Protein AF-A0A2E8DYX5-F1 (afdb_monomer_lite)

Structure (mmCIF, N/CA/C/O backbone):
data_AF-A0A2E8DYX5-F1
#
_entry.id   AF-A0A2E8DYX5-F1
#
loop_
_atom_site.group_PDB
_atom_site.id
_atom_site.type_symbol
_atom_site.label_atom_id
_atom_site.label_alt_id
_atom_site.label_comp_id
_atom_site.label_asym_id
_atom_site.label_entity_id
_atom_site.label_seq_id
_atom_site.pdbx_PDB_ins_code
_atom_site.Cartn_x
_atom_site.Cartn_y
_atom_site.Cartn_z
_atom_site.occupancy
_atom_site.B_iso_or_equiv
_atom_site.auth_seq_id
_atom_site.auth_comp_id
_atom_site.auth_asym_id
_atom_site.auth_atom_id
_atom_site.pdbx_PDB_model_num
ATOM 1 N N . MET A 1 1 ? 13.688 -45.118 -17.687 1.00 34.19 1 MET A N 1
ATOM 2 C CA . MET A 1 1 ? 14.411 -43.932 -17.180 1.00 34.19 1 MET A CA 1
ATOM 3 C C . MET A 1 1 ? 14.077 -42.767 -18.101 1.00 34.19 1 MET A C 1
ATOM 5 O O . MET A 1 1 ? 14.355 -42.846 -19.290 1.00 34.19 1 MET A O 1
ATOM 9 N N . TRP A 1 2 ? 13.347 -41.778 -17.591 1.00 35.88 2 TRP A N 1
ATOM 10 C CA . TRP A 1 2 ? 12.860 -40.613 -18.336 1.00 35.88 2 TRP A CA 1
ATOM 11 C C . TRP A 1 2 ? 13.985 -39.567 -18.425 1.00 35.88 2 TRP A C 1
ATOM 13 O O . TRP A 1 2 ? 14.624 -39.294 -17.414 1.00 35.88 2 TRP A O 1
ATOM 23 N N . ASN A 1 3 ? 14.267 -39.037 -19.621 1.00 36.00 3 ASN A N 1
ATOM 24 C CA . ASN A 1 3 ? 15.328 -38.047 -19.851 1.00 36.00 3 ASN A CA 1
ATOM 25 C C . ASN A 1 3 ? 14.708 -36.731 -20.375 1.00 36.00 3 ASN A C 1
ATOM 27 O O . ASN A 1 3 ? 14.262 -36.709 -21.525 1.00 36.00 3 ASN A O 1
ATOM 31 N N . PRO A 1 4 ? 14.668 -35.644 -19.581 1.00 42.62 4 PRO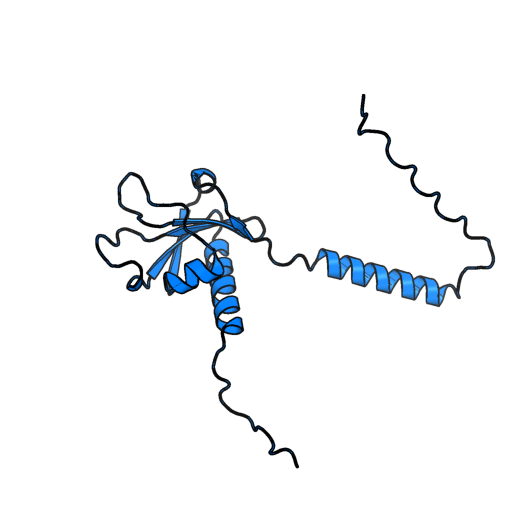 A N 1
ATOM 32 C CA . PRO A 1 4 ? 13.907 -34.431 -19.901 1.00 42.62 4 PRO A CA 1
ATOM 33 C C . PRO A 1 4 ? 14.608 -33.456 -20.866 1.00 42.62 4 PRO A C 1
ATOM 35 O O . PRO A 1 4 ? 14.101 -32.365 -21.106 1.00 42.62 4 PRO A O 1
ATOM 38 N N . PHE A 1 5 ? 15.756 -33.823 -21.449 1.00 41.16 5 PHE A N 1
ATOM 39 C CA . PHE A 1 5 ? 16.570 -32.918 -22.280 1.00 41.16 5 PHE A CA 1
ATOM 40 C C . PHE A 1 5 ? 16.587 -33.229 -23.782 1.00 41.16 5 PHE A C 1
ATOM 42 O O . PHE A 1 5 ? 17.380 -32.639 -24.519 1.00 41.16 5 PHE A O 1
ATOM 49 N N . LYS A 1 6 ? 15.699 -34.095 -24.288 1.00 44.22 6 LYS A N 1
ATOM 50 C CA . LYS A 1 6 ? 15.442 -34.141 -25.737 1.00 44.22 6 LYS A CA 1
ATOM 51 C C . LYS A 1 6 ? 14.649 -32.893 -26.132 1.00 44.22 6 LYS A C 1
ATOM 53 O O . LYS A 1 6 ? 13.424 -32.906 -26.161 1.00 44.22 6 LYS A O 1
ATOM 58 N N . ARG A 1 7 ? 15.377 -31.804 -26.398 1.00 46.69 7 ARG A N 1
ATOM 59 C CA . ARG A 1 7 ? 14.871 -30.615 -27.090 1.00 46.69 7 ARG A CA 1
ATOM 60 C C . ARG A 1 7 ? 14.163 -31.079 -28.361 1.00 46.69 7 ARG A C 1
ATOM 62 O O . ARG A 1 7 ? 14.784 -31.731 -29.200 1.00 46.69 7 ARG A O 1
ATOM 69 N N . ASN A 1 8 ? 12.876 -30.761 -28.474 1.00 42.97 8 ASN A N 1
ATOM 70 C CA . ASN A 1 8 ? 12.149 -30.889 -29.728 1.00 42.97 8 ASN A CA 1
ATOM 71 C C . ASN A 1 8 ? 12.938 -30.135 -30.801 1.00 42.97 8 ASN A C 1
ATOM 73 O O . ASN A 1 8 ? 13.354 -28.994 -30.581 1.00 42.97 8 ASN A O 1
ATOM 77 N N . LEU A 1 9 ? 13.203 -30.816 -31.919 1.00 42.88 9 LEU A N 1
ATOM 78 C CA . LEU A 1 9 ? 13.770 -30.197 -33.105 1.00 42.88 9 LEU A CA 1
ATOM 79 C C . LEU A 1 9 ? 12.951 -28.946 -33.408 1.00 42.88 9 LEU A C 1
ATOM 81 O O . LEU A 1 9 ? 11.732 -29.028 -33.537 1.00 42.88 9 LEU A O 1
ATOM 85 N N . ILE A 1 10 ? 13.639 -27.811 -33.504 1.00 45.25 10 ILE A N 1
ATOM 86 C CA . ILE A 1 10 ? 13.125 -26.605 -34.145 1.00 45.25 10 ILE A CA 1
ATOM 87 C C . ILE A 1 10 ? 12.504 -27.079 -35.459 1.00 45.25 10 ILE A C 1
ATOM 89 O O . ILE A 1 10 ? 13.223 -27.610 -36.313 1.00 45.25 10 ILE A O 1
ATOM 93 N N . GLU A 1 11 ? 11.178 -26.984 -35.583 1.00 48.62 11 GLU A N 1
ATOM 94 C CA . GLU A 1 11 ? 10.507 -27.198 -36.858 1.00 48.62 11 GLU A CA 1
ATOM 95 C C . GLU A 1 11 ? 11.232 -26.312 -37.866 1.00 48.62 11 GLU A C 1
ATOM 97 O O . GLU A 1 11 ? 11.313 -25.094 -37.693 1.00 48.62 11 GLU A O 1
ATOM 102 N N . LYS A 1 12 ? 11.882 -26.948 -38.847 1.00 46.28 12 LYS A N 1
ATOM 103 C CA . LYS A 1 12 ? 12.653 -26.249 -39.871 1.00 46.28 12 LYS A CA 1
ATOM 104 C C . LYS A 1 12 ? 11.772 -25.141 -40.432 1.00 46.28 12 LYS A C 1
ATOM 106 O O . LYS A 1 12 ? 10.697 -25.425 -40.961 1.00 46.28 12 LYS A O 1
ATOM 111 N N . ALA A 1 13 ? 12.240 -23.900 -40.308 1.00 47.69 13 ALA A N 1
ATOM 112 C CA . ALA A 1 13 ? 11.631 -22.760 -40.968 1.00 47.69 13 ALA A CA 1
ATOM 113 C C . ALA A 1 13 ? 11.378 -23.135 -42.435 1.00 47.69 13 ALA A C 1
ATOM 115 O O . ALA A 1 13 ? 12.293 -23.600 -43.123 1.00 47.69 13 ALA A O 1
ATOM 116 N N . ARG A 1 14 ? 10.122 -23.011 -42.878 1.00 53.44 14 ARG A N 1
ATOM 117 C CA . ARG A 1 14 ? 9.732 -23.302 -44.260 1.00 53.44 14 ARG A CA 1
ATOM 118 C C . ARG A 1 14 ? 10.615 -22.478 -45.193 1.00 53.44 14 ARG A C 1
ATOM 120 O O . ARG A 1 14 ? 10.728 -21.265 -45.032 1.00 53.44 14 ARG A O 1
ATOM 127 N N . THR A 1 15 ? 11.268 -23.148 -46.135 1.00 52.59 15 THR A N 1
ATOM 128 C CA . THR A 1 15 ? 12.063 -22.498 -47.177 1.00 52.59 15 THR A CA 1
ATOM 129 C C . THR A 1 15 ? 11.097 -21.749 -48.092 1.00 52.59 15 THR A C 1
ATOM 131 O O . THR A 1 15 ? 10.219 -22.371 -48.681 1.00 52.59 15 THR A O 1
ATOM 134 N N . ILE A 1 16 ? 11.196 -20.420 -48.141 1.00 53.72 16 ILE A N 1
ATOM 135 C CA . ILE A 1 16 ? 10.356 -19.579 -49.004 1.00 53.72 16 ILE A CA 1
ATOM 136 C C . ILE A 1 16 ? 10.965 -19.615 -50.410 1.00 53.72 16 ILE A C 1
ATOM 138 O O . ILE A 1 16 ? 12.121 -19.219 -50.579 1.00 53.72 16 ILE A O 1
ATOM 142 N N . GLU A 1 17 ? 10.223 -20.110 -51.403 1.00 56.00 17 GLU A N 1
ATOM 143 C CA . GLU A 1 17 ? 10.671 -20.105 -52.797 1.00 56.00 17 GLU A CA 1
ATOM 144 C C . GLU A 1 17 ? 10.524 -18.714 -53.435 1.00 56.00 17 GLU A C 1
ATOM 146 O O . GLU A 1 17 ? 9.707 -17.878 -53.038 1.00 56.00 17 GLU A O 1
ATOM 151 N N . LYS A 1 18 ? 11.373 -18.442 -54.433 1.00 45.28 18 LYS A N 1
ATOM 152 C CA . LYS A 1 18 ? 11.491 -17.148 -55.117 1.00 45.28 18 LYS A CA 1
ATOM 153 C C . LYS A 1 18 ? 10.290 -16.928 -56.049 1.00 45.28 18 LYS A C 1
ATOM 155 O O . LYS A 1 18 ? 10.396 -17.098 -57.257 1.00 45.28 18 LYS A O 1
ATOM 160 N N . GLY A 1 19 ? 9.154 -16.563 -55.467 1.00 52.66 19 GLY A N 1
ATOM 161 C CA . GLY A 1 19 ? 7.887 -16.324 -56.168 1.00 52.66 19 GLY A CA 1
ATOM 162 C C . GLY A 1 19 ? 6.695 -16.125 -55.229 1.00 52.66 19 GLY A C 1
ATOM 163 O O . GLY A 1 19 ? 5.723 -15.488 -55.616 1.00 52.66 19 GLY A O 1
ATOM 164 N N . ASP A 1 20 ? 6.812 -16.571 -53.976 1.00 52.84 20 ASP A N 1
ATOM 165 C CA . ASP A 1 20 ? 5.746 -16.494 -52.967 1.00 52.84 20 ASP A CA 1
ATOM 166 C C . ASP A 1 20 ? 5.798 -15.224 -52.105 1.00 52.84 20 ASP A C 1
ATOM 168 O O . ASP A 1 20 ? 5.106 -15.124 -51.091 1.00 52.84 20 ASP A O 1
ATOM 172 N N . ILE A 1 21 ? 6.651 -14.256 -52.454 1.00 51.97 21 ILE A N 1
ATOM 173 C CA . ILE A 1 21 ? 6.812 -13.029 -51.673 1.00 51.97 21 ILE A CA 1
ATOM 174 C C . ILE A 1 21 ? 5.645 -12.105 -52.051 1.00 51.97 21 ILE A C 1
ATOM 176 O O . ILE A 1 21 ? 5.647 -11.591 -53.173 1.00 51.97 21 ILE A O 1
ATOM 180 N N . PRO A 1 22 ? 4.640 -11.893 -51.172 1.00 56.81 22 PRO A N 1
ATOM 181 C CA . PRO A 1 22 ? 3.606 -10.904 -51.443 1.00 56.81 22 PRO A CA 1
ATOM 182 C C . PRO A 1 22 ? 4.301 -9.567 -51.670 1.00 56.81 22 PRO A C 1
ATOM 184 O O . PRO A 1 22 ? 5.288 -9.295 -50.981 1.00 56.81 22 PRO A O 1
ATOM 187 N N . ASP A 1 23 ? 3.798 -8.804 -52.648 1.00 66.12 23 ASP A N 1
ATOM 188 C CA . ASP A 1 23 ? 4.264 -7.474 -53.058 1.00 66.12 23 ASP A CA 1
ATOM 189 C C . ASP A 1 23 ? 5.100 -6.829 -51.952 1.00 66.12 23 ASP A C 1
ATOM 191 O O . ASP A 1 23 ? 4.602 -6.638 -50.842 1.00 66.12 23 ASP A O 1
ATOM 195 N N . THR A 1 24 ? 6.392 -6.624 -52.211 1.00 64.88 24 THR A N 1
ATOM 196 C CA . THR A 1 24 ? 7.423 -6.302 -51.208 1.00 64.88 24 THR A CA 1
ATOM 197 C C . THR A 1 24 ? 6.955 -5.235 -50.212 1.00 64.88 24 THR A C 1
ATOM 199 O O . THR A 1 24 ? 7.283 -5.286 -49.028 1.00 64.88 24 THR A O 1
ATOM 202 N N . GLU A 1 25 ? 6.117 -4.304 -50.668 1.00 63.38 25 GLU A N 1
ATOM 203 C CA . GLU A 1 25 ? 5.469 -3.283 -49.855 1.00 63.38 25 GLU A CA 1
ATOM 204 C C . GLU A 1 25 ? 4.471 -3.834 -48.813 1.00 63.38 25 GLU A C 1
ATOM 206 O O . GLU A 1 25 ? 4.491 -3.417 -47.654 1.00 63.38 25 GLU A O 1
ATOM 211 N N . ALA A 1 26 ? 3.623 -4.798 -49.173 1.00 66.12 26 ALA A N 1
ATOM 212 C CA . ALA A 1 26 ? 2.724 -5.495 -48.256 1.00 66.12 26 ALA A CA 1
ATOM 213 C C . ALA A 1 26 ? 3.494 -6.330 -47.221 1.00 66.1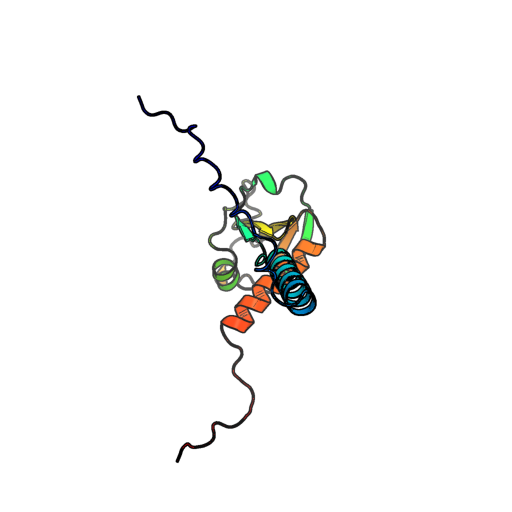2 26 ALA A C 1
ATOM 215 O O . ALA A 1 26 ? 3.128 -6.319 -46.044 1.00 66.12 26 ALA A O 1
ATOM 216 N N . ALA A 1 27 ? 4.586 -6.990 -47.624 1.00 67.94 27 ALA A N 1
ATOM 217 C CA . ALA A 1 27 ? 5.456 -7.726 -46.705 1.00 67.94 27 ALA A CA 1
ATOM 218 C C . ALA A 1 27 ? 6.151 -6.789 -45.701 1.00 67.94 27 ALA A C 1
ATOM 220 O O . ALA A 1 27 ? 6.158 -7.065 -44.500 1.00 67.94 27 ALA A O 1
ATOM 221 N N . ILE A 1 28 ? 6.662 -5.642 -46.166 1.00 70.62 28 ILE A N 1
ATOM 222 C CA . ILE A 1 28 ? 7.266 -4.612 -45.307 1.00 70.62 28 ILE A CA 1
ATOM 223 C C . ILE A 1 28 ? 6.222 -4.023 -44.350 1.00 70.62 28 ILE A C 1
ATOM 225 O O . ILE A 1 28 ? 6.484 -3.914 -43.154 1.00 70.62 28 ILE A O 1
ATOM 229 N N . ARG A 1 29 ? 5.018 -3.686 -44.832 1.00 72.88 29 ARG A N 1
ATOM 230 C CA . ARG A 1 29 ? 3.926 -3.166 -43.988 1.00 72.88 29 ARG A CA 1
ATOM 231 C C . ARG A 1 29 ? 3.467 -4.189 -42.950 1.00 72.88 29 ARG A C 1
ATOM 233 O O . ARG A 1 29 ? 3.204 -3.815 -41.808 1.00 72.88 29 ARG A O 1
ATOM 240 N N . PHE A 1 30 ? 3.386 -5.466 -43.320 1.00 71.69 30 PHE A N 1
ATOM 241 C CA . PHE A 1 30 ? 3.056 -6.547 -42.395 1.00 71.69 30 PHE A CA 1
ATOM 242 C C . PHE A 1 30 ? 4.144 -6.711 -41.328 1.00 71.69 30 PHE A C 1
ATOM 244 O O . PHE A 1 30 ? 3.826 -6.702 -40.143 1.00 71.69 30 PHE A O 1
ATOM 251 N N . ALA A 1 31 ? 5.421 -6.746 -41.721 1.00 71.94 31 ALA A N 1
ATOM 252 C CA . ALA A 1 31 ? 6.547 -6.835 -40.792 1.00 71.94 31 ALA A CA 1
ATOM 253 C C . ALA A 1 31 ? 6.614 -5.634 -39.833 1.00 71.94 31 ALA A C 1
ATOM 255 O O . ALA A 1 31 ? 6.769 -5.815 -38.630 1.00 71.94 31 ALA A O 1
ATOM 256 N N . MET A 1 32 ? 6.414 -4.412 -40.335 1.00 72.56 32 MET A N 1
ATOM 257 C CA . MET A 1 32 ? 6.335 -3.198 -39.511 1.00 72.56 32 MET A CA 1
ATOM 258 C C . MET A 1 32 ? 5.162 -3.257 -38.522 1.00 72.56 32 MET A C 1
ATOM 260 O O . MET A 1 32 ? 5.303 -2.868 -37.365 1.00 72.56 32 MET A O 1
ATOM 264 N N . ARG A 1 33 ? 4.000 -3.769 -38.952 1.00 71.06 33 ARG A N 1
ATOM 265 C CA . ARG A 1 33 ? 2.811 -3.909 -38.099 1.00 71.06 33 ARG A CA 1
ATOM 266 C C . ARG A 1 33 ? 3.005 -4.957 -37.009 1.00 71.06 33 ARG A C 1
ATOM 268 O O . ARG A 1 33 ? 2.581 -4.723 -35.881 1.00 71.06 33 ARG A O 1
ATOM 275 N N . GLU A 1 34 ? 3.606 -6.094 -37.338 1.00 69.38 34 GLU A N 1
ATOM 276 C CA . GLU A 1 34 ? 3.901 -7.151 -36.371 1.00 69.38 34 GLU A CA 1
ATOM 277 C C . GLU A 1 34 ? 5.002 -6.719 -35.398 1.00 69.38 34 GLU A C 1
ATOM 279 O O . GLU A 1 34 ? 4.832 -6.906 -34.199 1.00 69.38 34 GLU A O 1
ATOM 284 N N . ASN A 1 35 ? 6.049 -6.025 -35.858 1.00 68.31 35 ASN A N 1
ATOM 285 C CA . ASN A 1 35 ? 7.042 -5.416 -34.969 1.00 68.31 35 ASN A CA 1
ATOM 286 C C . ASN A 1 35 ? 6.400 -4.393 -34.032 1.00 68.31 35 ASN A C 1
ATOM 288 O O . ASN A 1 35 ? 6.621 -4.464 -32.835 1.00 68.31 35 ASN A O 1
ATOM 292 N N . HIS A 1 36 ? 5.516 -3.521 -34.525 1.00 68.31 36 HIS A N 1
ATOM 293 C CA . HIS A 1 36 ? 4.793 -2.583 -33.665 1.00 68.31 36 HIS A CA 1
ATOM 294 C C . HIS A 1 36 ? 3.879 -3.297 -32.659 1.00 68.31 36 HIS A C 1
ATOM 296 O O . HIS A 1 36 ? 3.806 -2.894 -31.506 1.00 68.31 36 HIS A O 1
ATOM 302 N N . LYS A 1 37 ? 3.183 -4.371 -33.047 1.00 62.12 37 LYS A N 1
ATOM 303 C CA . LYS A 1 37 ? 2.386 -5.160 -32.094 1.00 62.12 37 LYS A CA 1
ATOM 304 C C . LYS A 1 37 ? 3.262 -5.855 -31.056 1.00 62.12 37 LYS A C 1
ATOM 306 O O . LYS A 1 37 ? 2.865 -5.885 -29.899 1.00 62.12 37 LYS A O 1
ATOM 311 N N . ASN A 1 38 ? 4.415 -6.387 -31.457 1.00 62.44 38 ASN A N 1
ATOM 312 C CA . ASN A 1 38 ? 5.366 -7.048 -30.568 1.00 62.44 38 ASN A CA 1
ATOM 313 C C . ASN A 1 38 ? 6.037 -6.045 -29.624 1.00 62.44 38 ASN A C 1
ATOM 315 O O . ASN A 1 38 ? 6.114 -6.312 -28.432 1.00 62.44 38 ASN A O 1
ATOM 319 N N . ASP A 1 39 ? 6.417 -4.866 -30.115 1.00 64.69 39 ASP A N 1
ATOM 320 C CA . ASP A 1 39 ? 6.928 -3.757 -29.306 1.00 64.69 39 ASP A CA 1
ATOM 321 C C . ASP A 1 39 ? 5.858 -3.287 -28.315 1.00 64.69 39 ASP A C 1
ATOM 323 O O . ASP A 1 39 ? 6.110 -3.177 -27.118 1.00 64.69 39 ASP A O 1
ATOM 327 N N . MET A 1 40 ? 4.619 -3.099 -28.777 1.00 58.00 40 MET A N 1
ATOM 328 C CA . MET A 1 40 ? 3.501 -2.716 -27.912 1.00 58.00 40 MET A CA 1
ATOM 329 C C . MET A 1 40 ? 3.079 -3.829 -26.946 1.00 58.00 40 MET A C 1
ATOM 331 O O . MET A 1 40 ? 2.499 -3.516 -25.912 1.00 58.00 40 MET A O 1
ATOM 335 N N . ALA A 1 41 ? 3.340 -5.102 -27.258 1.00 58.78 41 ALA A N 1
ATOM 336 C CA . ALA A 1 41 ? 3.138 -6.234 -26.355 1.00 58.78 41 ALA A CA 1
ATOM 337 C C . ALA A 1 41 ? 4.258 -6.321 -25.307 1.00 58.78 41 ALA A C 1
ATOM 339 O O . ALA A 1 41 ? 3.970 -6.574 -24.143 1.00 58.78 41 ALA A O 1
ATOM 340 N N . CYS A 1 42 ? 5.501 -6.026 -25.696 1.00 49.53 42 CYS A N 1
ATOM 341 C CA . CYS A 1 42 ? 6.657 -5.915 -24.806 1.00 49.53 42 CYS A CA 1
ATOM 342 C C . CYS A 1 42 ? 6.484 -4.765 -23.793 1.00 49.53 42 CYS A C 1
ATOM 344 O O . CYS A 1 42 ? 6.856 -4.889 -22.634 1.00 49.53 42 CYS A O 1
ATOM 346 N N . PHE A 1 43 ? 5.828 -3.670 -24.197 1.00 49.53 43 PHE A N 1
ATOM 347 C CA . PHE A 1 43 ? 5.471 -2.547 -23.316 1.00 49.53 43 PHE A CA 1
ATOM 348 C C . PHE A 1 43 ? 4.157 -2.726 -22.531 1.00 49.53 43 PHE A C 1
ATOM 350 O O . PHE A 1 43 ? 3.796 -1.852 -21.742 1.00 49.53 43 PHE A O 1
ATOM 357 N N . ARG A 1 44 ? 3.419 -3.822 -22.750 1.00 49.12 44 ARG A N 1
ATOM 358 C CA . ARG A 1 44 ? 2.114 -4.108 -22.123 1.00 49.12 44 ARG A CA 1
ATOM 359 C C . ARG A 1 44 ? 2.180 -5.156 -21.019 1.00 49.12 44 ARG A C 1
ATOM 361 O O . ARG A 1 44 ? 1.145 -5.735 -20.696 1.00 49.12 44 ARG A O 1
ATOM 368 N N . GLU A 1 45 ? 3.347 -5.403 -20.432 1.00 56.91 45 GLU A N 1
ATOM 369 C CA . GLU A 1 45 ? 3.376 -6.159 -19.182 1.00 56.91 45 GLU A CA 1
ATOM 370 C C . GLU A 1 45 ? 2.523 -5.401 -18.157 1.00 56.91 45 GLU A C 1
ATOM 372 O O . GLU A 1 45 ? 2.842 -4.286 -17.745 1.00 56.91 45 GLU A O 1
ATOM 377 N N . GLU A 1 46 ? 1.356 -5.968 -17.837 1.00 63.09 46 GLU A N 1
ATOM 378 C CA . GLU A 1 46 ? 0.515 -5.507 -16.740 1.00 63.09 46 GLU A CA 1
ATOM 379 C C . GLU A 1 46 ? 1.411 -5.367 -15.507 1.00 63.09 46 GLU A C 1
ATOM 381 O O . GLU A 1 46 ? 2.220 -6.260 -15.249 1.00 63.09 46 GLU A O 1
ATOM 386 N N . ALA A 1 47 ? 1.304 -4.240 -14.792 1.00 62.44 47 ALA A N 1
ATOM 387 C CA . ALA A 1 47 ? 2.191 -3.919 -13.677 1.00 62.44 47 ALA A CA 1
ATOM 388 C C . ALA A 1 47 ? 2.415 -5.152 -12.789 1.00 62.44 47 ALA A C 1
ATOM 390 O O . ALA A 1 47 ? 1.470 -5.747 -12.255 1.00 62.44 47 ALA A O 1
ATOM 391 N N . THR A 1 48 ? 3.672 -5.572 -12.670 1.00 79.69 48 THR A N 1
ATOM 392 C CA . THR A 1 48 ? 4.007 -6.855 -12.053 1.00 79.69 48 THR A CA 1
ATOM 393 C C . THR A 1 48 ? 4.023 -6.682 -10.542 1.00 79.69 48 THR A C 1
ATOM 395 O O . THR A 1 48 ? 4.992 -6.197 -9.950 1.00 79.69 48 THR A O 1
ATOM 398 N N . MET A 1 49 ? 2.921 -7.080 -9.901 1.00 86.38 49 MET A N 1
ATOM 399 C CA . MET A 1 49 ? 2.793 -7.063 -8.448 1.00 86.38 49 MET A CA 1
ATOM 400 C C . MET A 1 49 ? 2.789 -8.475 -7.868 1.00 86.38 49 MET A C 1
ATOM 402 O O . MET A 1 49 ? 1.893 -9.270 -8.145 1.00 86.38 49 MET A O 1
ATOM 406 N N . PHE A 1 50 ? 3.760 -8.775 -7.006 1.00 89.50 50 PHE A N 1
ATOM 407 C CA . PHE A 1 50 ? 3.810 -10.051 -6.292 1.00 89.50 50 PHE A CA 1
ATOM 408 C C . PHE A 1 50 ? 4.253 -9.878 -4.833 1.00 89.50 50 PHE A C 1
ATOM 410 O O . PHE A 1 50 ? 5.060 -8.994 -4.521 1.00 89.50 50 PHE A O 1
ATOM 417 N N . PRO A 1 51 ? 3.716 -10.698 -3.910 1.00 91.56 51 PRO A N 1
ATOM 418 C CA . PRO A 1 51 ? 4.068 -10.632 -2.499 1.00 91.56 51 PRO A CA 1
ATOM 419 C C . PRO A 1 51 ? 5.520 -11.059 -2.268 1.00 91.56 51 PRO A C 1
ATOM 421 O O . PRO A 1 51 ? 6.029 -11.975 -2.914 1.00 91.56 51 PRO A O 1
ATOM 424 N N . LEU A 1 52 ? 6.168 -10.415 -1.300 1.00 91.38 52 LEU A N 1
ATOM 425 C CA . LEU A 1 52 ? 7.537 -10.696 -0.882 1.00 91.38 52 LEU A CA 1
ATOM 426 C C . LEU A 1 52 ? 7.592 -11.101 0.600 1.00 91.38 52 LEU A C 1
ATOM 428 O O . LEU A 1 52 ? 6.729 -10.703 1.394 1.00 91.38 52 LEU A O 1
ATOM 432 N N . PRO A 1 53 ? 8.618 -11.871 1.004 1.00 90.00 53 PRO A N 1
ATOM 433 C CA . PRO A 1 53 ? 8.890 -12.121 2.413 1.00 90.00 53 PRO A CA 1
ATOM 434 C C . PRO A 1 53 ? 9.327 -10.822 3.114 1.00 90.00 53 PRO A C 1
ATOM 436 O O . PRO A 1 53 ? 9.847 -9.902 2.480 1.00 90.00 53 PRO A O 1
ATOM 439 N N . ARG A 1 54 ? 9.123 -10.728 4.436 1.00 85.44 54 ARG A N 1
ATOM 440 C CA . ARG A 1 54 ? 9.413 -9.509 5.222 1.00 85.44 54 ARG A CA 1
ATOM 441 C C . ARG A 1 54 ? 10.869 -9.065 5.071 1.00 85.44 54 ARG A C 1
ATOM 443 O O . ARG A 1 54 ? 11.146 -7.871 5.066 1.00 85.44 54 ARG A O 1
ATOM 450 N N . GLU A 1 55 ? 11.780 -10.019 4.955 1.00 89.75 55 GLU A N 1
ATOM 451 C CA . GLU A 1 55 ? 13.226 -9.830 4.880 1.00 89.75 55 GLU A CA 1
ATOM 452 C C . GLU A 1 55 ? 13.633 -9.039 3.632 1.00 89.75 55 GLU A C 1
ATOM 454 O O . GLU A 1 55 ? 14.646 -8.343 3.654 1.00 89.75 55 GLU A O 1
ATOM 459 N N . ALA A 1 56 ? 12.818 -9.068 2.571 1.00 89.81 56 ALA A N 1
ATOM 460 C CA . ALA A 1 56 ? 13.048 -8.258 1.379 1.00 89.81 56 ALA A CA 1
ATOM 461 C C . ALA A 1 56 ? 12.926 -6.749 1.657 1.00 89.81 56 ALA A C 1
ATOM 463 O O . ALA A 1 56 ? 13.491 -5.944 0.925 1.00 89.81 56 ALA A O 1
ATOM 464 N N . ALA A 1 57 ? 12.234 -6.352 2.732 1.00 89.56 57 ALA A N 1
ATOM 465 C CA . ALA A 1 57 ? 12.145 -4.959 3.156 1.00 89.56 57 ALA A CA 1
ATOM 466 C C . ALA A 1 57 ? 13.407 -4.453 3.883 1.00 89.56 57 ALA A C 1
ATOM 468 O O . ALA A 1 57 ? 13.473 -3.268 4.228 1.00 89.56 57 ALA A O 1
ATOM 469 N N . ASN A 1 58 ? 14.405 -5.304 4.140 1.00 89.88 58 ASN A N 1
ATOM 470 C CA . ASN A 1 58 ? 15.660 -4.871 4.748 1.00 89.88 58 ASN A CA 1
ATOM 471 C C . ASN A 1 58 ? 16.356 -3.837 3.850 1.00 89.88 58 ASN A C 1
ATOM 473 O O . ASN A 1 58 ? 16.486 -4.028 2.646 1.00 89.88 58 ASN A O 1
ATOM 477 N N . GLY A 1 59 ? 16.788 -2.719 4.438 1.00 87.19 59 GLY A N 1
ATOM 478 C CA . GLY A 1 59 ? 17.374 -1.600 3.690 1.00 87.19 59 GLY A CA 1
ATOM 479 C C . GLY A 1 59 ? 16.353 -0.653 3.047 1.00 87.19 59 GLY A C 1
ATOM 480 O O . GLY A 1 59 ? 16.752 0.344 2.451 1.00 87.19 59 GLY A O 1
ATOM 481 N N . THR A 1 60 ? 15.048 -0.906 3.193 1.00 92.25 60 THR A N 1
ATOM 482 C CA . THR A 1 60 ? 14.020 0.085 2.841 1.00 92.25 60 THR A CA 1
ATOM 483 C C . THR A 1 60 ? 13.883 1.149 3.929 1.00 92.25 60 THR A C 1
ATOM 485 O O . THR A 1 60 ? 14.254 0.943 5.086 1.00 92.25 60 THR A O 1
ATOM 488 N N . CYS A 1 61 ? 13.326 2.303 3.568 1.00 93.38 61 CYS A N 1
ATOM 489 C CA . CYS A 1 61 ? 13.045 3.383 4.509 1.00 93.38 61 CYS A CA 1
ATOM 490 C C . CYS A 1 61 ? 11.623 3.922 4.333 1.00 93.38 61 CYS A C 1
ATOM 492 O O . CYS A 1 61 ? 10.933 3.599 3.363 1.00 93.38 61 CYS A O 1
ATOM 494 N N . GLY A 1 62 ? 11.165 4.714 5.305 1.00 96.06 62 GLY A N 1
ATOM 495 C CA . GLY A 1 62 ? 9.854 5.356 5.254 1.00 96.06 62 GLY A CA 1
ATOM 496 C C . GLY A 1 62 ? 9.788 6.383 4.125 1.00 96.06 62 GLY A C 1
ATOM 497 O O . GLY A 1 62 ? 10.592 7.307 4.087 1.00 96.06 62 GLY A O 1
ATOM 498 N N . GLN A 1 63 ? 8.812 6.225 3.234 1.00 97.31 63 GLN A N 1
ATOM 499 C CA . GLN A 1 63 ? 8.588 7.096 2.073 1.00 97.31 63 GLN A CA 1
ATOM 500 C C . GLN A 1 63 ? 7.398 8.047 2.270 1.00 97.31 63 GLN A C 1
ATOM 502 O O . GLN A 1 63 ? 7.228 8.999 1.513 1.00 97.31 63 GLN A O 1
ATOM 507 N N . GLY A 1 64 ? 6.555 7.800 3.277 1.00 96.69 64 GLY A N 1
ATOM 508 C CA . GLY A 1 64 ? 5.459 8.688 3.658 1.00 96.69 64 GLY A CA 1
ATOM 509 C C . GLY A 1 64 ? 4.237 7.930 4.158 1.00 96.69 64 GLY A C 1
ATOM 510 O O . GLY A 1 64 ? 4.347 6.833 4.706 1.00 96.69 64 GLY A O 1
ATOM 511 N N . THR A 1 65 ? 3.059 8.526 3.985 1.00 97.38 65 THR A N 1
ATOM 512 C CA . THR A 1 65 ? 1.780 7.955 4.417 1.00 97.38 65 THR A CA 1
ATOM 513 C C . THR A 1 65 ? 0.720 8.026 3.321 1.00 97.38 65 THR A C 1
ATOM 515 O O . THR A 1 65 ? 0.753 8.867 2.411 1.00 97.38 65 THR A O 1
ATOM 518 N N . ILE A 1 66 ? -0.240 7.110 3.405 1.00 97.12 66 ILE A N 1
ATOM 519 C CA . ILE A 1 66 ? -1.411 7.044 2.531 1.00 97.12 66 ILE A CA 1
ATOM 520 C C . ILE A 1 66 ? -2.686 6.984 3.366 1.00 97.12 66 ILE A C 1
ATOM 522 O O . ILE A 1 66 ? -2.686 6.444 4.476 1.00 97.12 66 ILE A O 1
ATOM 526 N N . GLU A 1 67 ? -3.770 7.511 2.804 1.00 97.00 67 GLU A N 1
ATOM 527 C CA . GLU A 1 67 ? -5.100 7.426 3.394 1.00 97.00 67 GLU A CA 1
ATOM 528 C C . GLU A 1 67 ? -5.924 6.327 2.712 1.00 97.00 67 GLU A C 1
ATOM 530 O O . GLU A 1 67 ? -6.260 6.400 1.525 1.00 97.00 67 GLU A O 1
ATOM 535 N N . THR A 1 68 ? -6.216 5.266 3.459 1.00 96.50 68 THR A N 1
ATOM 536 C CA . THR A 1 68 ? -6.937 4.089 2.965 1.00 96.50 68 THR A CA 1
ATOM 537 C C . THR A 1 68 ? -7.447 3.234 4.124 1.00 96.50 68 THR A C 1
ATOM 539 O O . THR A 1 68 ? -7.052 3.398 5.283 1.00 96.50 68 THR A O 1
ATOM 542 N N . THR A 1 69 ? -8.348 2.306 3.835 1.00 96.69 69 THR A N 1
ATOM 543 C CA . THR A 1 69 ? -8.894 1.375 4.821 1.00 96.69 69 THR A CA 1
ATOM 544 C C . THR A 1 69 ? -8.181 0.025 4.789 1.00 96.69 69 THR A C 1
ATOM 546 O O . THR A 1 69 ? -7.693 -0.433 3.759 1.00 96.69 69 THR A O 1
ATOM 549 N N . TYR A 1 70 ? -8.195 -0.689 5.920 1.00 96.12 70 TYR A N 1
ATOM 550 C CA . TYR A 1 70 ? -7.707 -2.075 5.978 1.00 96.12 70 TYR A CA 1
ATOM 551 C C . TYR A 1 70 ? -8.410 -2.998 4.964 1.00 96.12 70 TYR A C 1
ATOM 553 O O . TYR A 1 70 ? -7.806 -3.940 4.456 1.00 96.12 70 TYR A O 1
ATOM 561 N N . LYS A 1 71 ? -9.692 -2.730 4.669 1.00 95.81 71 LYS A N 1
ATOM 562 C CA . LYS A 1 71 ? -10.480 -3.495 3.694 1.00 95.81 71 LYS A CA 1
ATOM 563 C C . LYS A 1 71 ? -9.948 -3.289 2.275 1.00 95.81 71 LYS A C 1
ATOM 565 O O . LYS A 1 71 ? -9.716 -4.277 1.592 1.00 95.81 71 LYS A O 1
ATOM 570 N N . GLU A 1 72 ? -9.722 -2.039 1.872 1.00 95.50 72 GLU A N 1
ATOM 571 C CA . GLU A 1 72 ? -9.139 -1.712 0.563 1.00 95.50 72 GLU A CA 1
ATOM 572 C C . GLU A 1 72 ? -7.737 -2.307 0.426 1.00 95.50 72 GLU A C 1
ATOM 574 O O . GLU A 1 72 ? -7.462 -2.982 -0.556 1.00 95.50 72 GLU A O 1
ATOM 579 N N . LEU A 1 73 ? -6.875 -2.161 1.440 1.00 96.31 73 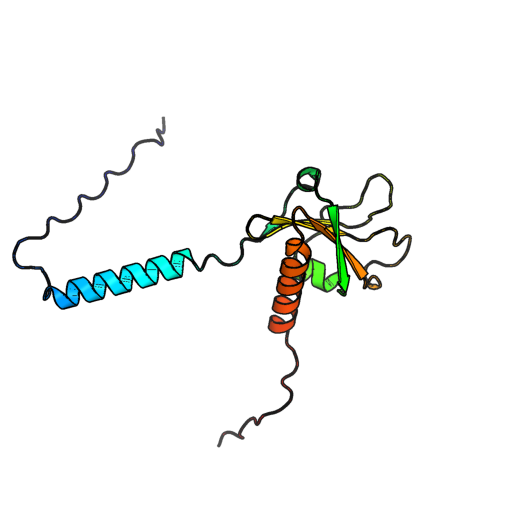LEU A N 1
ATOM 580 C CA . LEU A 1 73 ? -5.532 -2.753 1.405 1.00 96.31 73 LEU A CA 1
ATOM 581 C C . LEU A 1 73 ? -5.567 -4.265 1.188 1.00 96.31 73 LEU A C 1
ATOM 583 O O . LEU A 1 73 ? -4.785 -4.793 0.405 1.00 96.31 73 LEU A O 1
ATOM 587 N N . LYS A 1 74 ? -6.494 -4.964 1.847 1.00 95.94 74 LYS A N 1
ATOM 588 C CA . LYS A 1 74 ? -6.674 -6.400 1.635 1.00 95.94 74 LYS A CA 1
ATOM 589 C C . LYS A 1 74 ? -7.197 -6.753 0.247 1.00 95.94 74 LYS A C 1
ATOM 591 O O . LYS A 1 74 ? -6.834 -7.805 -0.267 1.00 95.94 74 LYS A O 1
ATOM 596 N N . ALA A 1 75 ? -8.076 -5.927 -0.313 1.00 93.75 75 ALA A N 1
ATOM 597 C CA . ALA A 1 75 ? -8.626 -6.151 -1.643 1.00 93.75 75 ALA A CA 1
ATOM 598 C C . ALA A 1 75 ? -7.563 -5.943 -2.732 1.00 93.75 75 ALA A C 1
ATOM 600 O O . ALA A 1 75 ? -7.503 -6.724 -3.673 1.00 93.75 75 ALA A O 1
ATOM 601 N N . VAL A 1 76 ? -6.694 -4.941 -2.562 1.00 94.12 76 VAL A N 1
ATOM 602 C CA . VAL A 1 76 ? -5.637 -4.598 -3.525 1.00 94.12 76 VAL A CA 1
ATOM 603 C C . VAL A 1 76 ? -4.409 -5.497 -3.381 1.00 94.12 76 VAL A C 1
ATOM 605 O O . VAL A 1 76 ? -3.916 -6.030 -4.367 1.00 94.12 76 VAL A O 1
ATOM 608 N N . PHE A 1 77 ? -3.906 -5.679 -2.156 1.00 94.19 77 PHE A N 1
ATOM 609 C CA . PHE A 1 77 ? -2.597 -6.298 -1.893 1.00 94.19 77 PHE A CA 1
ATOM 610 C C . PHE A 1 77 ? -2.688 -7.693 -1.255 1.00 94.19 77 PHE A C 1
ATOM 612 O O . PHE A 1 77 ? -1.668 -8.286 -0.906 1.00 94.19 77 PHE A O 1
ATOM 619 N N . GLY A 1 78 ? -3.895 -8.224 -1.048 1.00 93.62 78 GLY A N 1
ATOM 620 C CA . GLY A 1 78 ? -4.100 -9.525 -0.413 1.00 93.62 78 GLY A CA 1
ATOM 621 C C . GLY A 1 78 ? -3.866 -9.521 1.104 1.00 93.62 78 GLY A C 1
ATOM 622 O O . GLY A 1 78 ? -4.059 -8.519 1.798 1.00 93.62 78 GLY A O 1
ATOM 623 N N . GLN A 1 79 ? -3.500 -10.674 1.670 1.00 93.81 79 GLN A N 1
ATOM 624 C CA . GLN A 1 79 ? -3.334 -10.813 3.122 1.00 93.81 79 GLN A CA 1
ATOM 625 C C . GLN A 1 79 ? -2.003 -10.211 3.611 1.00 93.81 79 GLN A C 1
ATOM 627 O O . GLN A 1 79 ? -0.980 -10.374 2.950 1.00 93.81 79 GLN A O 1
ATOM 632 N N . PRO A 1 80 ? -1.985 -9.564 4.790 1.00 93.75 80 PRO A N 1
ATOM 633 C CA . PRO A 1 80 ? -0.758 -9.028 5.370 1.00 93.75 80 PRO A CA 1
ATOM 634 C C . PRO A 1 80 ? 0.169 -10.139 5.881 1.00 93.75 80 PRO A C 1
ATOM 636 O O . PRO A 1 80 ? -0.287 -11.127 6.458 1.00 93.75 80 PRO A O 1
ATOM 639 N N . THR A 1 81 ? 1.477 -9.909 5.779 1.00 84.06 81 THR A N 1
ATOM 640 C CA . THR A 1 81 ? 2.558 -10.819 6.188 1.00 84.06 81 THR A CA 1
ATOM 641 C C . THR A 1 81 ? 2.703 -10.945 7.716 1.00 84.06 81 THR A C 1
ATOM 643 O O . THR A 1 81 ? 3.283 -11.908 8.201 1.00 84.06 81 THR A O 1
ATOM 646 N N . GLY A 1 82 ? 2.182 -9.992 8.507 1.00 80.88 82 GLY A N 1
ATOM 647 C CA . GLY A 1 82 ? 2.173 -10.049 9.983 1.00 80.88 82 GLY A CA 1
ATOM 648 C C . GLY A 1 82 ? 2.644 -8.764 10.674 1.00 80.88 82 GLY A C 1
ATOM 649 O O . GLY A 1 82 ? 2.779 -7.731 10.026 1.00 80.88 82 GLY A O 1
ATOM 650 N N . GLY A 1 83 ? 2.874 -8.814 11.990 1.00 84.19 83 GLY A N 1
ATOM 651 C CA . GLY A 1 83 ? 3.362 -7.685 12.802 1.00 84.19 83 GLY A CA 1
ATOM 652 C C . GLY A 1 83 ? 4.868 -7.736 13.083 1.00 84.19 83 GLY A C 1
ATOM 653 O O . GLY A 1 83 ? 5.525 -8.729 12.778 1.00 84.19 83 GLY A O 1
ATOM 654 N N . SER A 1 84 ? 5.419 -6.664 13.654 1.00 86.00 84 SER A N 1
ATOM 655 C CA . SER A 1 84 ? 6.799 -6.624 14.146 1.00 86.00 84 SER A CA 1
ATOM 656 C C . SER A 1 84 ? 6.912 -7.259 15.535 1.00 86.00 84 SER A C 1
ATOM 658 O O . SER A 1 84 ? 5.983 -7.197 16.340 1.00 86.00 84 SER A O 1
ATOM 660 N N . ALA A 1 85 ? 8.079 -7.837 15.836 1.00 82.69 85 ALA A N 1
ATOM 661 C CA . ALA A 1 85 ? 8.350 -8.471 17.129 1.00 82.69 85 ALA A CA 1
ATOM 662 C C . ALA A 1 85 ? 8.293 -7.485 18.313 1.00 82.69 85 ALA A C 1
ATOM 664 O O . ALA A 1 85 ? 7.952 -7.871 19.424 1.00 82.69 85 ALA A O 1
ATOM 665 N N . ASP A 1 86 ? 8.576 -6.201 18.071 1.00 85.12 86 ASP A N 1
ATOM 666 C CA . ASP A 1 86 ? 8.537 -5.135 19.080 1.00 85.12 86 ASP A CA 1
ATOM 667 C C . ASP A 1 86 ? 7.131 -4.544 19.313 1.00 85.12 86 ASP A C 1
ATOM 669 O O . ASP A 1 86 ? 6.977 -3.575 20.057 1.00 85.12 86 ASP A O 1
ATOM 673 N N . GLY A 1 87 ? 6.102 -5.085 18.649 1.00 84.38 87 GLY A N 1
ATOM 674 C CA . GLY A 1 87 ? 4.707 -4.674 18.812 1.00 84.38 87 GLY A CA 1
ATOM 675 C C . GLY A 1 87 ? 4.358 -3.292 18.249 1.00 84.38 87 GLY A C 1
ATOM 676 O O . GLY A 1 87 ? 3.220 -2.846 18.407 1.00 84.38 87 GLY A O 1
ATOM 677 N N . LYS A 1 88 ? 5.293 -2.598 17.582 1.00 89.69 88 LYS A N 1
ATOM 678 C CA . LYS A 1 88 ? 5.028 -1.286 16.961 1.00 89.69 88 LYS A CA 1
ATOM 679 C C . LYS A 1 88 ? 4.179 -1.391 15.700 1.00 89.69 88 LYS A C 1
ATOM 681 O O . LYS A 1 88 ? 3.445 -0.453 15.394 1.00 89.69 88 LYS A O 1
ATOM 686 N N . VAL A 1 89 ? 4.295 -2.509 14.990 1.00 92.06 89 VAL A N 1
ATOM 687 C CA . VAL A 1 89 ? 3.535 -2.839 13.786 1.00 92.06 89 VAL A CA 1
ATOM 688 C C . VAL A 1 89 ? 2.730 -4.093 14.067 1.00 92.06 89 VAL A C 1
ATOM 690 O O . VAL A 1 89 ? 3.264 -5.094 14.540 1.00 92.06 89 VAL A O 1
ATOM 693 N N . ARG A 1 90 ? 1.443 -4.078 13.746 1.00 92.75 90 ARG A N 1
ATOM 694 C CA . ARG A 1 90 ? 0.549 -5.227 13.928 1.00 92.75 90 ARG A CA 1
ATOM 695 C C . ARG A 1 90 ? 0.252 -5.936 12.614 1.00 92.75 90 ARG A C 1
ATOM 697 O O . ARG A 1 90 ? 0.032 -7.148 12.614 1.00 92.75 90 ARG A O 1
ATOM 704 N N . LYS A 1 91 ? 0.209 -5.192 11.511 1.00 94.19 91 LYS A N 1
ATOM 705 C CA . LYS A 1 91 ? -0.056 -5.655 10.152 1.00 94.19 91 LYS A CA 1
ATOM 706 C C . LYS A 1 91 ? 0.831 -4.895 9.176 1.00 94.19 91 LYS A C 1
ATOM 708 O O . LYS A 1 91 ? 0.785 -3.671 9.099 1.00 94.19 91 LYS A O 1
ATOM 713 N N . SER A 1 92 ? 1.590 -5.652 8.398 1.00 94.44 92 SER A N 1
ATOM 714 C CA . SER A 1 92 ? 2.375 -5.141 7.286 1.00 94.44 92 SER A CA 1
ATOM 715 C C . SER A 1 92 ? 2.172 -5.968 6.028 1.00 94.44 92 SER A C 1
ATOM 717 O O . SER A 1 92 ? 1.930 -7.171 6.107 1.00 94.44 92 SER A O 1
ATOM 719 N N . TRP A 1 93 ? 2.365 -5.328 4.887 1.00 95.81 93 TRP A N 1
ATOM 720 C CA . TRP A 1 93 ? 2.542 -5.945 3.584 1.00 95.81 93 TRP A CA 1
ATOM 721 C C . TRP A 1 93 ? 3.959 -5.664 3.104 1.00 95.81 93 TRP A C 1
ATOM 723 O O . TRP A 1 93 ? 4.484 -4.572 3.331 1.00 95.81 93 TRP A O 1
ATOM 733 N N . CYS A 1 94 ? 4.551 -6.647 2.435 1.00 95.12 94 CYS A N 1
ATOM 734 C CA . CYS A 1 94 ? 5.776 -6.499 1.668 1.00 95.12 94 CYS A CA 1
ATOM 735 C C . CYS A 1 94 ? 5.529 -7.109 0.292 1.00 95.12 94 CYS A C 1
ATOM 737 O O . CYS A 1 94 ? 5.011 -8.221 0.188 1.00 95.12 94 CYS A O 1
ATOM 739 N N . PHE A 1 95 ? 5.826 -6.352 -0.752 1.00 94.31 95 PHE A N 1
ATOM 740 C CA . PHE A 1 95 ? 5.591 -6.765 -2.126 1.00 94.31 95 PHE A CA 1
ATOM 741 C C . PHE A 1 95 ? 6.504 -5.990 -3.064 1.00 94.31 95 PHE A C 1
ATOM 743 O O . PHE A 1 95 ? 7.102 -4.973 -2.704 1.00 94.31 95 PHE A O 1
ATOM 750 N N . HIS A 1 96 ? 6.598 -6.501 -4.275 1.00 93.44 96 HIS A N 1
ATOM 751 C CA . HIS A 1 96 ? 7.281 -5.873 -5.383 1.00 93.44 96 HIS A CA 1
ATOM 752 C C . HIS A 1 96 ? 6.250 -5.239 -6.318 1.00 93.44 96 HIS A C 1
ATOM 754 O O . HIS A 1 96 ? 5.229 -5.871 -6.575 1.00 93.44 96 HIS A O 1
ATOM 760 N N . ILE A 1 97 ? 6.512 -4.031 -6.823 1.00 92.75 97 ILE A N 1
ATOM 761 C CA . ILE A 1 97 ? 5.788 -3.423 -7.952 1.00 92.75 97 ILE A CA 1
ATOM 762 C C . ILE A 1 97 ? 6.833 -2.909 -8.941 1.00 92.75 97 ILE A C 1
ATOM 764 O O . ILE A 1 97 ? 7.618 -2.036 -8.574 1.00 92.75 97 ILE A O 1
ATOM 768 N N . ASP A 1 98 ? 6.862 -3.449 -10.161 1.00 88.25 98 ASP A N 1
ATOM 769 C CA . ASP A 1 98 ? 7.670 -2.942 -11.288 1.00 88.25 98 ASP A CA 1
ATOM 770 C C . ASP A 1 98 ? 9.151 -2.659 -10.957 1.00 88.25 98 ASP A C 1
ATOM 772 O O . ASP A 1 98 ? 9.723 -1.630 -11.310 1.00 88.25 98 ASP A O 1
ATOM 776 N N . GLY A 1 99 ? 9.788 -3.562 -10.217 1.00 88.62 99 GLY A N 1
ATOM 777 C CA . GLY A 1 99 ? 11.197 -3.466 -9.811 1.00 88.62 99 GLY A CA 1
ATOM 778 C C . GLY A 1 99 ? 11.401 -2.911 -8.400 1.00 88.62 99 GLY A C 1
ATOM 779 O O . GLY A 1 99 ? 12.519 -2.920 -7.884 1.00 88.62 99 GLY A O 1
ATOM 780 N N . ILE A 1 100 ? 10.346 -2.396 -7.763 1.00 93.25 100 ILE A N 1
ATOM 781 C CA . ILE A 1 100 ? 10.442 -1.618 -6.525 1.00 93.25 100 ILE A CA 1
ATOM 782 C C . ILE A 1 100 ? 9.878 -2.402 -5.346 1.00 93.25 100 ILE A C 1
ATOM 784 O O . ILE A 1 100 ? 8.700 -2.761 -5.309 1.00 93.25 100 ILE A O 1
ATOM 788 N N . VAL A 1 101 ? 10.717 -2.602 -4.328 1.00 95.12 101 VAL A N 1
ATOM 789 C CA . VAL A 1 101 ? 10.289 -3.174 -3.051 1.00 95.12 101 VAL A CA 1
ATOM 790 C C . VAL A 1 101 ? 9.507 -2.125 -2.276 1.00 95.12 101 VAL A C 1
ATOM 792 O O . VAL A 1 101 ? 10.027 -1.059 -1.940 1.00 95.12 101 VAL A O 1
ATOM 795 N N . CYS A 1 102 ? 8.266 -2.464 -1.957 1.00 96.50 102 CYS A N 1
ATOM 796 C CA . CYS A 1 102 ? 7.320 -1.617 -1.257 1.00 96.50 102 CYS A CA 1
ATOM 797 C C . CYS A 1 102 ? 6.876 -2.275 0.054 1.00 96.50 102 CYS A C 1
ATOM 799 O O . CYS A 1 102 ? 6.755 -3.500 0.158 1.00 96.50 102 CYS A O 1
ATOM 801 N N . THR A 1 103 ? 6.580 -1.452 1.059 1.00 96.62 103 THR A N 1
ATOM 802 C CA . THR A 1 103 ? 5.907 -1.895 2.282 1.00 96.62 103 THR A CA 1
ATOM 803 C C . THR A 1 103 ? 4.763 -0.970 2.662 1.00 96.62 103 THR A C 1
ATOM 805 O O . THR A 1 103 ? 4.839 0.245 2.488 1.00 96.62 103 THR A O 1
ATOM 808 N N . ILE A 1 104 ? 3.701 -1.551 3.217 1.00 97.12 104 ILE A N 1
ATOM 809 C CA . ILE A 1 104 ? 2.587 -0.823 3.838 1.00 97.12 104 ILE A CA 1
ATOM 810 C C . ILE A 1 104 ? 2.427 -1.373 5.243 1.00 97.12 104 ILE A C 1
ATOM 812 O O . ILE A 1 104 ? 2.405 -2.590 5.410 1.00 97.12 104 ILE A O 1
ATOM 816 N N . TYR A 1 105 ? 2.320 -0.523 6.256 1.00 96.12 105 TYR A N 1
ATOM 817 C CA . TYR A 1 105 ? 2.203 -0.984 7.635 1.00 96.12 105 TYR A CA 1
ATOM 818 C C . TYR A 1 105 ? 1.462 0.004 8.528 1.00 96.12 105 TYR A C 1
ATOM 820 O O . TYR A 1 105 ? 1.436 1.212 8.280 1.00 96.12 105 TYR A O 1
ATOM 828 N N . ASP A 1 106 ? 0.845 -0.517 9.586 1.00 95.44 106 ASP A N 1
ATOM 829 C CA . ASP A 1 106 ? 0.376 0.322 10.680 1.00 95.44 106 ASP A CA 1
ATOM 830 C C . ASP A 1 106 ? 1.561 0.678 11.584 1.00 95.44 106 ASP A C 1
ATOM 832 O O . ASP A 1 106 ? 2.386 -0.175 11.904 1.00 95.44 106 ASP A O 1
ATOM 836 N N . TRP A 1 107 ? 1.672 1.938 11.999 1.00 94.12 107 TRP A N 1
ATOM 837 C CA . TRP A 1 107 ? 2.769 2.384 12.856 1.00 94.12 107 TRP A CA 1
ATOM 838 C C . TRP A 1 107 ? 2.246 2.921 14.182 1.00 94.12 107 TRP A C 1
ATOM 840 O O . TRP A 1 107 ? 1.543 3.929 14.217 1.00 94.12 107 TRP A O 1
ATOM 850 N N . LYS A 1 108 ? 2.606 2.244 15.280 1.00 90.69 108 LYS A N 1
ATOM 851 C CA . LYS A 1 108 ? 2.291 2.631 16.665 1.00 90.69 108 LYS A CA 1
ATOM 852 C C . LYS A 1 108 ? 0.806 2.944 16.890 1.00 90.69 108 LYS A C 1
ATOM 854 O O . LYS A 1 108 ? 0.454 3.835 17.656 1.00 90.69 108 LYS A O 1
ATOM 859 N N . THR A 1 109 ? -0.081 2.173 16.262 1.00 87.88 109 THR A N 1
ATOM 860 C CA . THR A 1 109 ? -1.538 2.377 16.369 1.00 87.88 109 THR A CA 1
ATOM 861 C C . THR A 1 109 ? -2.135 1.822 17.667 1.00 87.88 109 THR A C 1
ATOM 863 O O . THR A 1 109 ? -3.315 2.033 17.963 1.00 87.88 109 THR A O 1
ATOM 866 N N . GLY A 1 110 ? -1.322 1.122 18.466 1.00 86.19 110 GLY A N 1
ATOM 867 C CA . GLY A 1 110 ? -1.705 0.576 19.762 1.00 86.19 110 GLY A CA 1
ATOM 868 C C . GLY A 1 110 ? -2.884 -0.390 19.646 1.00 86.19 110 GLY A C 1
ATOM 869 O O . GLY A 1 110 ? -2.865 -1.332 18.851 1.00 86.19 110 GLY A O 1
ATOM 870 N N . ARG A 1 111 ? -3.930 -0.149 20.445 1.00 87.19 111 ARG A N 1
ATOM 871 C CA . ARG A 1 111 ? -5.149 -0.979 20.505 1.00 87.19 111 ARG A CA 1
ATOM 872 C C . ARG A 1 111 ? -6.241 -0.557 19.519 1.00 87.19 111 ARG A C 1
ATOM 874 O O . ARG A 1 111 ? -7.317 -1.150 19.527 1.00 87.19 111 ARG A O 1
ATOM 881 N N . THR A 1 112 ? -5.991 0.433 18.660 1.00 91.94 112 THR A N 1
ATOM 882 C CA . THR A 1 112 ? -6.979 0.868 17.666 1.00 91.94 112 THR A CA 1
ATOM 883 C C . THR A 1 112 ? -7.395 -0.309 16.782 1.00 91.94 112 THR A C 1
ATOM 885 O O . THR A 1 112 ? -6.562 -1.082 16.301 1.00 91.94 112 THR A O 1
ATOM 888 N N . ALA A 1 113 ? -8.701 -0.487 16.581 1.00 93.12 113 ALA A N 1
ATOM 889 C CA . ALA A 1 113 ? -9.211 -1.523 15.691 1.00 93.12 113 ALA A CA 1
ATOM 890 C C . ALA A 1 113 ? -8.716 -1.282 14.253 1.00 93.12 113 ALA A C 1
ATOM 892 O O . ALA A 1 113 ? -8.792 -0.157 13.764 1.00 93.12 113 ALA A O 1
ATOM 893 N N . LEU A 1 114 ? -8.264 -2.331 13.551 1.00 92.88 114 LEU A N 1
ATOM 894 C CA . LEU A 1 114 ? -7.712 -2.211 12.188 1.00 92.88 114 LEU A CA 1
ATOM 895 C C . LEU A 1 114 ? -8.693 -1.539 11.211 1.00 92.88 114 LEU A C 1
ATOM 897 O O . LEU A 1 114 ? -8.287 -0.763 10.353 1.00 92.88 114 LEU A O 1
ATOM 901 N N . SER A 1 115 ? -9.996 -1.777 11.384 1.00 93.31 115 SER A N 1
ATOM 902 C CA . SER A 1 115 ? -11.065 -1.154 10.594 1.00 93.31 115 SER A CA 1
ATOM 903 C C . SER A 1 115 ? -11.186 0.363 10.784 1.00 93.31 115 SER A C 1
ATOM 905 O O . SER A 1 115 ? -11.779 1.030 9.935 1.00 93.31 115 SER A O 1
ATOM 907 N N . ARG A 1 116 ? -10.630 0.919 11.868 1.00 94.69 116 ARG A N 1
ATOM 908 C CA . ARG A 1 116 ? -10.633 2.356 12.190 1.00 94.69 116 ARG A CA 1
ATOM 909 C C . ARG A 1 116 ? -9.348 3.072 11.774 1.00 94.69 116 ARG A C 1
ATOM 911 O O . ARG A 1 116 ? -9.324 4.297 11.775 1.00 94.69 116 ARG A O 1
ATOM 918 N N . ILE A 1 117 ? -8.298 2.342 11.399 1.00 95.56 117 ILE A N 1
ATOM 919 C CA . ILE A 1 117 ? -7.065 2.949 10.889 1.00 95.56 117 ILE A CA 1
ATOM 920 C C . ILE A 1 117 ? -7.351 3.518 9.493 1.00 95.56 117 ILE A C 1
ATOM 922 O O . ILE A 1 117 ? -7.952 2.849 8.645 1.00 95.56 117 ILE A O 1
ATOM 926 N N . ARG A 1 118 ? -6.963 4.779 9.289 1.00 95.62 118 ARG A N 1
ATOM 927 C CA . ARG A 1 118 ? -7.090 5.501 8.012 1.00 95.62 118 ARG A CA 1
ATOM 928 C C . ARG A 1 118 ? -5.742 5.910 7.439 1.00 95.62 118 ARG A C 1
ATOM 930 O O . ARG A 1 118 ? -5.566 5.868 6.232 1.00 95.62 118 ARG A O 1
ATOM 937 N N . HIS A 1 119 ? -4.784 6.226 8.303 1.00 96.44 119 HIS A N 1
ATOM 938 C CA . HIS A 1 119 ? -3.431 6.590 7.907 1.00 96.44 119 HIS A CA 1
ATOM 939 C C . HIS A 1 119 ? -2.513 5.379 8.035 1.00 96.44 119 HIS A C 1
ATOM 941 O O . HIS A 1 119 ? -2.327 4.853 9.134 1.00 96.44 119 HIS A O 1
ATOM 947 N N . TRP A 1 120 ? -1.947 4.953 6.911 1.00 97.38 120 TRP A N 1
ATOM 948 C CA . TRP A 1 120 ? -0.994 3.850 6.837 1.00 97.38 120 TRP A CA 1
ATOM 949 C C . TRP A 1 120 ? 0.371 4.380 6.425 1.00 97.38 120 TRP A C 1
ATOM 951 O O . TRP A 1 120 ? 0.471 5.251 5.559 1.00 97.38 120 TRP A O 1
ATOM 961 N N . SER A 1 121 ? 1.423 3.864 7.053 1.00 97.38 121 SER A N 1
ATOM 962 C CA . SER A 1 121 ? 2.796 4.187 6.689 1.00 97.38 121 SER A CA 1
ATOM 963 C C . SER A 1 121 ? 3.207 3.387 5.462 1.00 97.38 121 SER A C 1
ATOM 965 O O . SER A 1 121 ? 2.859 2.214 5.326 1.00 97.38 121 SER A O 1
ATOM 967 N N . VAL A 1 122 ? 3.955 4.039 4.580 1.00 97.69 122 VAL A N 1
ATOM 968 C CA . VAL A 1 122 ? 4.536 3.439 3.385 1.00 97.69 122 VAL A CA 1
ATOM 969 C C . VAL A 1 122 ? 6.046 3.496 3.500 1.00 97.69 122 VAL A C 1
ATOM 971 O O . VAL A 1 122 ? 6.617 4.560 3.749 1.00 97.69 122 VAL A O 1
ATOM 974 N N . GLY A 1 123 ? 6.685 2.353 3.292 1.00 96.56 123 GLY A N 1
ATOM 975 C CA . GLY A 1 123 ? 8.122 2.251 3.102 1.00 96.56 123 GLY A CA 1
ATOM 976 C C . GLY A 1 123 ? 8.458 1.705 1.721 1.00 96.56 123 GLY A C 1
ATOM 977 O O . GLY A 1 123 ? 7.592 1.223 0.989 1.00 96.56 123 GLY A O 1
ATOM 978 N N . GLY A 1 124 ? 9.731 1.770 1.364 1.00 96.25 124 GLY A N 1
ATOM 979 C CA . GLY A 1 124 ? 10.226 1.149 0.144 1.00 96.25 124 GLY A CA 1
ATOM 980 C C . GLY A 1 124 ? 11.651 1.552 -0.198 1.00 96.25 124 GLY A C 1
ATOM 981 O O . GLY A 1 124 ? 12.257 2.375 0.495 1.00 96.25 124 GLY A O 1
ATOM 982 N N . SER A 1 125 ? 12.181 0.948 -1.260 1.00 95.31 125 SER A N 1
ATOM 983 C CA . SER A 1 125 ? 13.541 1.204 -1.758 1.00 95.31 125 SER A CA 1
ATOM 984 C C . SER A 1 125 ? 13.657 2.497 -2.573 1.00 95.31 125 SER A C 1
ATOM 986 O O . SER A 1 125 ? 14.760 2.965 -2.834 1.00 95.31 125 SER A O 1
ATOM 988 N N . SER A 1 126 ? 12.528 3.089 -2.970 1.00 95.56 126 SER A N 1
ATOM 989 C CA . SER A 1 126 ? 12.475 4.303 -3.787 1.00 95.56 126 SER A CA 1
ATOM 990 C C . SER A 1 126 ? 11.320 5.218 -3.367 1.00 95.56 126 SER A C 1
ATOM 992 O O . SER A 1 126 ? 10.250 4.713 -3.006 1.00 95.56 126 SER A O 1
ATOM 994 N N . PRO A 1 127 ? 11.450 6.552 -3.509 1.00 93.62 127 PRO A N 1
ATOM 995 C CA . PRO A 1 127 ? 10.331 7.484 -3.363 1.00 93.62 127 PRO A CA 1
ATOM 996 C C . PRO A 1 127 ? 9.148 7.194 -4.298 1.00 93.62 127 PRO A C 1
ATOM 998 O O . PRO A 1 127 ? 8.035 7.646 -4.041 1.00 93.62 127 PRO A O 1
ATOM 1001 N N . LEU A 1 128 ? 9.345 6.427 -5.377 1.00 95.31 128 LEU A N 1
ATOM 1002 C CA . LEU A 1 128 ? 8.256 6.002 -6.264 1.00 95.31 128 LEU A CA 1
ATOM 1003 C C . LEU A 1 128 ? 7.274 5.033 -5.593 1.00 95.31 128 LEU A C 1
ATOM 1005 O O . LEU A 1 128 ? 6.113 4.992 -5.997 1.00 95.31 128 LEU A O 1
ATOM 1009 N N . SER A 1 129 ? 7.689 4.334 -4.531 1.00 95.69 129 SER A N 1
ATOM 1010 C CA . SER A 1 129 ? 6.862 3.350 -3.813 1.00 95.69 129 SER A CA 1
ATOM 1011 C C . SER A 1 129 ? 5.505 3.931 -3.405 1.00 95.69 129 SER A C 1
ATOM 1013 O O . SER A 1 129 ? 4.461 3.326 -3.633 1.00 95.69 129 SER A O 1
ATOM 1015 N N . ILE A 1 130 ? 5.490 5.160 -2.869 1.00 96.00 130 ILE A N 1
ATOM 1016 C CA . ILE A 1 130 ? 4.245 5.816 -2.446 1.00 96.00 130 ILE A CA 1
ATOM 1017 C C . ILE A 1 130 ? 3.328 6.152 -3.627 1.00 96.00 130 ILE A C 1
ATOM 1019 O O . ILE A 1 130 ? 2.107 6.089 -3.490 1.00 96.00 130 ILE A O 1
ATOM 1023 N N . LYS A 1 131 ? 3.896 6.501 -4.787 1.00 96.06 131 LYS A N 1
ATOM 1024 C CA . LYS A 1 131 ? 3.128 6.825 -5.994 1.00 96.06 131 LYS A CA 1
ATOM 1025 C C . LYS A 1 131 ? 2.504 5.561 -6.575 1.00 96.06 131 LYS A C 1
ATOM 1027 O O . LYS A 1 131 ? 1.306 5.565 -6.830 1.00 96.06 131 LYS A O 1
ATOM 1032 N N . LEU A 1 132 ? 3.281 4.483 -6.691 1.00 95.25 132 LEU A N 1
ATOM 1033 C CA . LEU A 1 132 ? 2.805 3.191 -7.194 1.00 95.25 132 LEU A CA 1
ATOM 1034 C C . LEU A 1 132 ? 1.677 2.629 -6.324 1.00 95.25 132 LEU A C 1
ATOM 1036 O O . LEU A 1 132 ? 0.620 2.273 -6.834 1.00 95.25 132 LEU A O 1
ATOM 1040 N N . ILE A 1 133 ? 1.843 2.657 -4.999 1.00 95.94 133 ILE A N 1
ATOM 1041 C CA . ILE A 1 133 ? 0.800 2.208 -4.067 1.00 95.94 133 ILE A CA 1
ATOM 1042 C C . ILE A 1 133 ? -0.473 3.054 -4.191 1.00 95.94 133 ILE A C 1
ATOM 1044 O O . ILE A 1 133 ? -1.579 2.514 -4.188 1.00 95.94 133 ILE A O 1
ATOM 1048 N N . ARG A 1 134 ? -0.341 4.384 -4.305 1.00 95.75 134 ARG A N 1
ATOM 1049 C CA . ARG A 1 134 ? -1.498 5.269 -4.507 1.00 95.75 134 ARG A CA 1
ATOM 1050 C C . ARG A 1 134 ? -2.224 4.942 -5.806 1.00 95.75 134 ARG A C 1
ATOM 1052 O O . ARG A 1 134 ? -3.447 4.876 -5.785 1.00 95.75 134 ARG A O 1
ATOM 1059 N N . LEU A 1 135 ? -1.493 4.717 -6.896 1.00 94.56 135 LEU A N 1
ATOM 1060 C CA . LEU A 1 135 ? -2.074 4.347 -8.185 1.00 94.56 135 LEU A CA 1
ATOM 1061 C C . LEU A 1 135 ? -2.827 3.015 -8.103 1.00 94.56 135 LEU A C 1
ATOM 1063 O O . LEU A 1 135 ? -3.983 2.978 -8.505 1.00 94.56 135 LEU A O 1
ATOM 1067 N N . ALA A 1 136 ? -2.247 1.982 -7.487 1.00 93.69 136 ALA A N 1
ATOM 1068 C CA . ALA A 1 136 ? -2.909 0.685 -7.315 1.00 93.69 136 ALA A CA 1
ATOM 1069 C C . ALA A 1 136 ? -4.228 0.793 -6.520 1.00 93.69 136 ALA A C 1
ATOM 1071 O O . ALA A 1 136 ? -5.245 0.202 -6.883 1.00 93.69 136 ALA A O 1
ATOM 1072 N N . ILE A 1 137 ? -4.248 1.600 -5.452 1.00 94.38 137 ILE A N 1
ATOM 1073 C CA . ILE A 1 137 ? -5.471 1.851 -4.671 1.00 94.38 137 ILE A CA 1
ATOM 1074 C C . ILE A 1 137 ? -6.493 2.658 -5.481 1.00 94.38 137 ILE A C 1
ATOM 1076 O O . ILE A 1 137 ? -7.686 2.363 -5.426 1.00 94.38 137 ILE A O 1
ATOM 1080 N N . LEU A 1 138 ? -6.054 3.686 -6.213 1.00 93.25 138 LEU A N 1
ATOM 1081 C CA . LEU A 1 138 ? -6.936 4.495 -7.057 1.00 93.25 138 LEU A CA 1
ATOM 1082 C C . LEU A 1 138 ? -7.563 3.660 -8.173 1.00 93.25 138 LEU A C 1
ATOM 1084 O O . LEU A 1 138 ? -8.762 3.770 -8.404 1.00 93.25 138 LEU A O 1
ATOM 1088 N N . GLU A 1 139 ? -6.787 2.794 -8.817 1.00 91.38 139 GLU A N 1
ATOM 1089 C CA . GLU A 1 139 ? -7.277 1.880 -9.843 1.00 91.38 139 GLU A CA 1
ATOM 1090 C C . GLU A 1 139 ? -8.339 0.929 -9.280 1.00 91.38 139 GLU A C 1
ATOM 1092 O O . GLU A 1 139 ? -9.401 0.769 -9.880 1.00 91.38 139 GLU A O 1
ATOM 1097 N N . TYR A 1 140 ? -8.109 0.365 -8.090 1.00 91.31 140 TYR A N 1
ATOM 1098 C CA . TYR A 1 140 ? -9.119 -0.434 -7.395 1.00 91.31 140 TYR A CA 1
ATOM 1099 C C . TYR A 1 140 ? -10.397 0.364 -7.110 1.00 91.31 140 TYR A C 1
ATOM 1101 O O .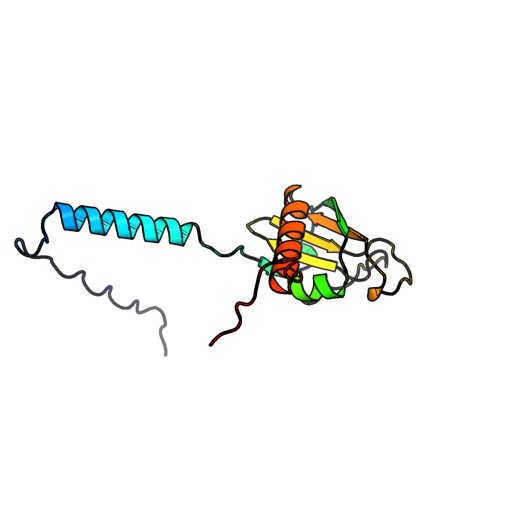 TYR A 1 140 ? -11.491 -0.108 -7.399 1.00 91.31 140 TYR A O 1
ATOM 1109 N N . ARG A 1 141 ? -10.279 1.606 -6.627 1.00 92.06 141 ARG A N 1
ATOM 1110 C CA . ARG A 1 141 ? -11.439 2.485 -6.390 1.00 92.06 141 ARG A CA 1
ATOM 1111 C C . ARG A 1 141 ? -12.211 2.805 -7.672 1.00 92.06 141 ARG A C 1
ATOM 1113 O O . ARG A 1 141 ? -13.433 2.882 -7.631 1.00 92.06 141 ARG A O 1
ATOM 1120 N N . ILE A 1 142 ? -11.516 2.985 -8.797 1.00 90.38 142 ILE A N 1
ATOM 1121 C CA . ILE A 1 142 ? -12.143 3.211 -10.107 1.00 90.38 142 ILE A CA 1
ATOM 1122 C C . ILE A 1 142 ? -12.908 1.957 -10.549 1.00 90.38 142 ILE A C 1
ATOM 1124 O O . ILE A 1 142 ? -14.054 2.075 -10.978 1.00 90.38 142 ILE A O 1
ATOM 1128 N N . LYS A 1 143 ? -12.310 0.767 -10.398 1.00 86.25 143 LYS A N 1
ATOM 1129 C CA . LYS A 1 143 ? -12.938 -0.519 -10.749 1.00 86.25 143 LYS A CA 1
ATOM 1130 C C . LYS A 1 143 ? -14.166 -0.834 -9.887 1.00 86.25 143 LYS A C 1
ATOM 1132 O O . LYS A 1 143 ? -15.159 -1.318 -10.416 1.00 86.25 143 LYS A O 1
ATOM 1137 N N . GLU A 1 144 ? -14.122 -0.523 -8.591 1.00 82.31 144 GLU A N 1
ATOM 1138 C CA . GLU A 1 144 ? -15.242 -0.739 -7.656 1.00 82.31 144 GLU A CA 1
ATOM 1139 C C . GLU A 1 144 ? -16.362 0.313 -7.771 1.00 82.31 144 GLU A C 1
ATOM 1141 O O . GLU A 1 144 ? -17.430 0.141 -7.187 1.00 82.31 144 GLU A O 1
ATOM 1146 N N . GLY A 1 145 ? -16.149 1.378 -8.552 1.00 62.06 145 GLY A N 1
ATOM 1147 C CA . GLY A 1 145 ? -17.188 2.318 -8.953 1.00 62.06 145 GLY A CA 1
ATOM 1148 C C . GLY A 1 145 ? -17.252 3.595 -8.115 1.00 62.06 145 GLY A C 1
ATOM 1149 O O . GLY A 1 145 ? -17.752 3.628 -6.991 1.00 62.06 145 GLY A O 1
ATOM 1150 N N . TRP A 1 146 ? -16.872 4.706 -8.744 1.00 42.19 146 TRP A N 1
ATOM 1151 C CA . TRP A 1 146 ? -17.534 5.980 -8.481 1.00 42.19 146 TRP A CA 1
ATOM 1152 C C . TRP A 1 146 ? -18.949 5.927 -9.093 1.00 42.19 146 TRP A C 1
ATOM 1154 O O . TRP A 1 146 ? -19.087 5.459 -10.228 1.00 42.19 146 TRP A O 1
ATOM 1164 N N . PRO A 1 147 ? -20.010 6.399 -8.409 1.00 47.00 147 PRO A N 1
ATOM 1165 C CA . PRO A 1 147 ? -21.319 6.536 -9.034 1.00 47.00 147 PRO A CA 1
ATOM 1166 C C . PRO A 1 147 ? -21.204 7.561 -10.163 1.00 47.00 147 PRO A C 1
ATOM 1168 O O . PRO A 1 147 ? -20.801 8.696 -9.922 1.00 47.00 147 PRO A O 1
ATOM 1171 N N . HIS A 1 148 ? -21.552 7.183 -11.393 1.00 42.94 148 HIS A N 1
ATOM 1172 C CA . HIS A 1 148 ? -21.701 8.132 -12.496 1.00 42.94 148 HIS A CA 1
ATOM 1173 C C . HIS A 1 148 ? -22.526 9.347 -12.042 1.00 42.94 148 HIS A C 1
ATOM 1175 O O . HIS A 1 148 ? -23.745 9.267 -11.886 1.00 42.94 148 HIS A O 1
ATOM 1181 N N . VAL A 1 149 ? -21.868 10.488 -11.844 1.00 50.19 149 VAL A N 1
ATOM 1182 C CA . VAL A 1 149 ? -22.533 11.788 -11.800 1.00 50.19 149 VAL A CA 1
ATOM 1183 C C . VAL A 1 149 ? -22.849 12.167 -13.241 1.00 50.19 149 VAL A C 1
ATOM 1185 O O . VAL A 1 149 ? -21.979 12.630 -13.968 1.00 50.19 149 VAL A O 1
ATOM 1188 N N . GLY A 1 150 ? -24.109 11.944 -13.622 1.00 45.12 150 GLY A N 1
ATOM 1189 C CA . GLY A 1 150 ? -24.780 12.611 -14.738 1.00 45.12 150 GLY A CA 1
ATOM 1190 C C . GLY A 1 150 ? -24.602 11.980 -16.121 1.00 45.12 150 GLY A C 1
ATOM 1191 O O . GLY A 1 150 ? -23.491 11.838 -16.615 1.00 45.12 150 GLY A O 1
ATOM 1192 N N . GLY A 1 151 ? -25.729 11.696 -16.786 1.00 37.28 151 GLY A N 1
ATOM 1193 C CA . GLY A 1 151 ? -25.764 11.613 -18.250 1.00 37.28 151 GLY A CA 1
ATOM 1194 C C . GLY A 1 151 ? -26.613 10.495 -18.847 1.00 37.28 151 GLY A C 1
ATOM 1195 O O . GLY A 1 151 ? -26.072 9.577 -19.441 1.00 37.28 151 GLY A O 1
ATOM 1196 N N . CYS A 1 152 ? -27.935 10.621 -18.714 1.00 38.31 152 CYS A N 1
ATOM 1197 C CA . CYS A 1 152 ? -28.962 10.099 -19.627 1.00 38.31 152 CYS A CA 1
ATOM 1198 C C . CYS A 1 152 ? -28.902 8.606 -20.009 1.00 38.31 152 CYS A C 1
ATOM 1200 O O . CYS A 1 152 ? -28.375 8.227 -21.052 1.00 38.31 152 CYS A O 1
ATOM 1202 N N . ARG A 1 153 ? -29.630 7.768 -19.256 1.00 42.16 153 ARG A N 1
ATOM 1203 C CA . ARG A 1 153 ? -30.278 6.610 -19.887 1.00 42.16 153 ARG A CA 1
ATOM 1204 C C . ARG A 1 153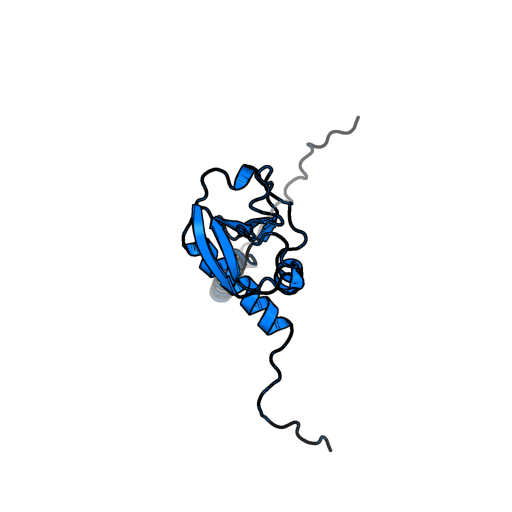 ? -31.380 7.162 -20.787 1.00 42.16 153 ARG A C 1
ATOM 1206 O O . ARG A 1 153 ? -32.367 7.690 -20.278 1.00 42.16 153 ARG A O 1
ATOM 1213 N N . ALA A 1 154 ? -31.191 7.091 -22.100 1.00 47.84 154 ALA A N 1
ATOM 1214 C CA . ALA A 1 154 ? -32.305 7.231 -23.026 1.00 47.84 154 ALA A CA 1
ATOM 1215 C C . ALA A 1 154 ? -33.360 6.163 -22.673 1.00 47.84 154 ALA A C 1
ATOM 1217 O O . ALA A 1 154 ? -32.977 5.019 -22.400 1.00 47.84 154 ALA A O 1
ATOM 1218 N N . PRO A 1 155 ? -34.659 6.495 -22.635 1.00 52.22 155 PRO A N 1
ATOM 1219 C CA . PRO A 1 155 ? -3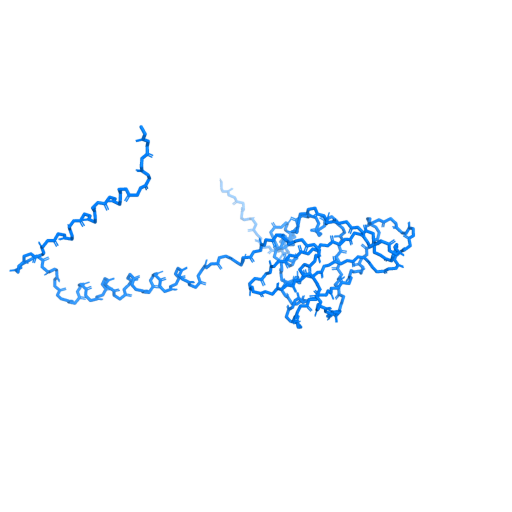5.680 5.464 -22.600 1.00 52.22 155 PRO A CA 1
ATOM 1220 C C . PRO A 1 155 ? -35.646 4.745 -23.952 1.00 52.22 155 PRO A C 1
ATOM 1222 O O . PRO A 1 155 ? -35.784 5.378 -24.999 1.00 52.22 155 PRO A O 1
ATOM 1225 N N . CYS A 1 156 ? -35.384 3.439 -23.933 1.00 35.88 156 CYS A N 1
ATOM 1226 C CA . CYS A 1 156 ? -35.519 2.614 -25.128 1.00 35.88 156 CYS A CA 1
ATOM 1227 C C . CYS A 1 156 ? -37.006 2.523 -25.536 1.00 35.88 156 CYS A C 1
ATOM 1229 O O . CYS A 1 156 ? -37.854 2.510 -24.638 1.00 35.88 156 CYS A O 1
ATOM 1231 N N . PRO A 1 157 ? -37.295 2.494 -26.852 1.00 51.91 157 PRO A N 1
ATOM 1232 C CA . PRO A 1 157 ? -38.645 2.480 -27.421 1.00 51.91 157 PRO A CA 1
ATOM 1233 C C . PRO A 1 157 ? -39.414 1.181 -27.165 1.00 51.91 157 PRO A C 1
ATOM 1235 O O . PRO A 1 157 ? -38.763 0.124 -26.986 1.00 51.91 157 PRO A O 1
#

Secondary structure (DSSP, 8-state):
---TT-PPP--PPP---TT---THHHHHHHHHHHHHHHHHHHTT----EEE--GGGGTT-EEEEEEE--HHHHHHHH-S--B--TTSS-S-EEEEEETTEEEEEE--S-TT--GGG--EEEEEESSTHHHHHHHHHHHHHHHHH-----S---PPP-

Radius of gyration: 25.2 Å; chains: 1; bounding box: 56×56×77 Å

Foldseek 3Di:
DDDPPPDDPPPPDDDDDPPPCPPVVVVVVVVVVVVVVVVVVVVPPDWDKDFDAPCVCPPKDWLFKAFDAPVLCCVQNNAFNAADPVRQWGGKTWMDTNNKTKMKTHGNPPPDDRRPDGIIIMIIPDNCRVVVVVVSSVVVVVVVDDDDDDDDDDPDD

pLDDT: mean 77.76, std 20.33, range [34.19, 97.69]

Sequence (157 aa):
MWNPFKRNLIEKARTIEKGDIPDTEAAIRFAMRENHKNDMACFREEATMFPLPREAANGTCGQGTIETTYKELKAVFGQPTGGSADGKVRKSWCFHIDGIVCTIYDWKTGRTALSRIRHWSVGGSSPLSIKLIRLAILEYRIKEGWPHVGGCRAPCP